Protein AF-A0AA42YYN4-F1 (afdb_monomer)

Sequence (94 aa):
MERSTLEAMLEAAAGIDRNGDDYTVSEGYRLSVYVGEPGQAMEVSEVLSLQLKEAFCEATSGEHNAVYFVEYRSLHGLSVRPPSGGGARRAGFS

Solvent-accessible surface area (backbo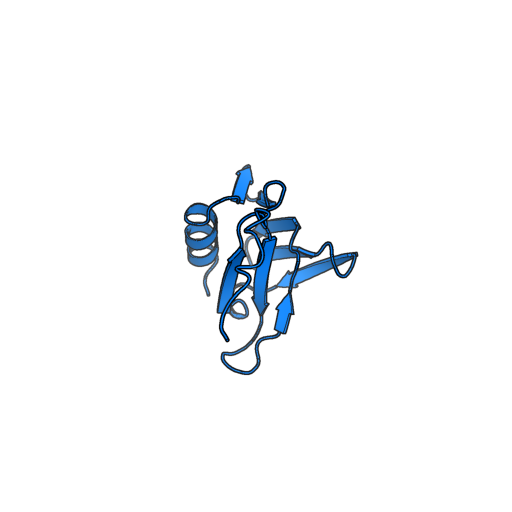ne atoms only — not comparable to full-atom values): 5365 Å² total; per-residue (Å²): 64,52,67,70,55,52,51,54,53,47,74,71,37,80,54,50,45,78,58,92,54,38,34,37,48,36,91,61,36,39,32,32,40,31,40,47,49,93,98,67,48,46,75,46,50,46,32,47,34,39,38,60,51,96,77,32,32,39,38,34,20,66,76,75,72,42,76,44,83,42,46,32,70,36,36,71,50,70,49,75,43,70,49,83,65,88,70,68,79,74,83,76,83,134

Foldseek 3Di:
DDLVVVVVQQVPDPQWDDDPQKIAGHPQKWKWWWFADVVPTDIQTQFGMWGDDPFWIWTQHPVVNDIDTGGPVRTDDMDMDGRPDPPDPPPDDD

Structure (mmCIF, N/CA/C/O backbone):
data_AF-A0AA42YYN4-F1
#
_entry.id   AF-A0AA42YYN4-F1
#
loop_
_atom_site.group_PDB
_atom_site.id
_atom_site.type_symbol
_atom_site.label_atom_id
_atom_site.label_alt_id
_atom_site.label_comp_id
_atom_site.label_asym_id
_atom_site.label_entity_id
_atom_site.label_seq_id
_atom_site.pdbx_PDB_ins_code
_atom_site.Cartn_x
_atom_site.Cartn_y
_atom_site.Cartn_z
_atom_site.occupancy
_atom_site.B_iso_or_equiv
_atom_site.auth_seq_id
_atom_site.auth_comp_id
_atom_site.auth_asym_id
_atom_site.auth_atom_id
_atom_site.pdbx_PDB_model_num
ATOM 1 N N . MET A 1 1 ? 3.869 -6.358 -9.811 1.00 92.94 1 MET A N 1
ATOM 2 C CA . MET A 1 1 ? 2.661 -7.144 -9.452 1.00 92.94 1 MET A CA 1
ATOM 3 C C . MET A 1 1 ? 1.461 -6.756 -10.325 1.00 92.94 1 MET A C 1
ATOM 5 O O . MET A 1 1 ? 1.604 -5.851 -11.134 1.00 92.94 1 MET A O 1
ATOM 9 N N . GLU A 1 2 ? 0.307 -7.415 -10.167 1.00 96.75 2 GLU A N 1
ATOM 10 C CA . GLU A 1 2 ? -0.974 -7.046 -10.808 1.00 96.75 2 GLU A CA 1
ATOM 11 C C . GLU A 1 2 ? -1.855 -6.194 -9.875 1.00 96.75 2 GLU A C 1
ATOM 13 O O . GLU A 1 2 ? -1.705 -6.269 -8.651 1.00 96.75 2 GLU A O 1
ATOM 18 N N . ARG A 1 3 ? -2.819 -5.433 -10.426 1.00 96.81 3 ARG A N 1
ATOM 19 C CA . ARG A 1 3 ? -3.764 -4.604 -9.640 1.00 96.81 3 ARG A CA 1
ATOM 20 C C . ARG A 1 3 ? -4.512 -5.414 -8.585 1.00 96.81 3 ARG A C 1
ATOM 22 O O . ARG A 1 3 ? -4.531 -5.030 -7.420 1.00 96.81 3 ARG A O 1
ATOM 29 N N . SER A 1 4 ? -5.097 -6.539 -8.992 1.00 97.06 4 SER A N 1
ATOM 30 C CA . SER A 1 4 ? -5.876 -7.411 -8.105 1.00 97.06 4 SER A CA 1
ATOM 31 C C . SER A 1 4 ? -5.029 -7.986 -6.969 1.00 97.06 4 SER A C 1
ATOM 33 O O . SER A 1 4 ? -5.531 -8.240 -5.878 1.00 97.06 4 SER A O 1
ATOM 35 N N . THR A 1 5 ? -3.730 -8.183 -7.206 1.00 97.56 5 THR A N 1
ATOM 36 C CA . THR A 1 5 ? -2.794 -8.618 -6.169 1.00 97.56 5 THR A CA 1
ATOM 37 C C . THR A 1 5 ? -2.561 -7.515 -5.144 1.00 97.56 5 THR A C 1
ATOM 39 O O . THR A 1 5 ? -2.595 -7.801 -3.952 1.00 97.56 5 THR A O 1
ATOM 42 N N . LEU A 1 6 ? -2.356 -6.268 -5.583 1.00 97.50 6 LEU A N 1
ATOM 43 C CA . LEU A 1 6 ? -2.207 -5.135 -4.666 1.00 97.50 6 LEU A CA 1
ATOM 44 C C . LEU A 1 6 ? -3.470 -4.936 -3.821 1.00 97.50 6 LEU A C 1
ATOM 46 O O . LEU A 1 6 ? -3.372 -4.784 -2.610 1.00 97.50 6 LEU A O 1
ATOM 50 N N . GLU A 1 7 ? -4.641 -4.978 -4.456 1.00 97.75 7 GLU A N 1
ATOM 51 C CA . GLU A 1 7 ? -5.944 -4.902 -3.787 1.00 97.75 7 GLU A CA 1
ATOM 52 C C . GLU A 1 7 ? -6.075 -5.972 -2.696 1.00 97.75 7 GLU A C 1
ATOM 54 O O . GLU A 1 7 ? -6.304 -5.633 -1.539 1.00 97.75 7 GLU A O 1
ATOM 59 N N . ALA A 1 8 ? -5.791 -7.239 -3.013 1.00 97.81 8 ALA A N 1
ATOM 60 C CA . ALA A 1 8 ? -5.819 -8.314 -2.023 1.00 97.81 8 ALA A CA 1
ATOM 61 C C . ALA A 1 8 ? -4.818 -8.104 -0.866 1.00 97.81 8 ALA A C 1
ATOM 63 O O . ALA A 1 8 ? -5.120 -8.437 0.280 1.00 97.81 8 ALA A O 1
ATOM 64 N N . MET A 1 9 ? -3.628 -7.549 -1.137 1.00 97.81 9 MET A N 1
ATOM 65 C CA . MET A 1 9 ? -2.654 -7.221 -0.087 1.00 97.81 9 MET A CA 1
ATOM 66 C C . MET A 1 9 ? -3.151 -6.094 0.828 1.00 97.81 9 MET A C 1
ATOM 68 O O . MET A 1 9 ? -2.942 -6.169 2.038 1.00 97.81 9 MET A O 1
ATOM 72 N N . LEU A 1 10 ? -3.796 -5.066 0.268 1.00 97.44 10 LEU A N 1
ATOM 73 C CA . LEU A 1 10 ? -4.345 -3.936 1.020 1.00 97.44 10 LEU A CA 1
ATOM 74 C C . LEU A 1 10 ? -5.542 -4.355 1.874 1.00 97.44 10 LEU A C 1
ATOM 76 O O . LEU A 1 10 ? -5.612 -3.972 3.036 1.00 97.44 10 LEU A O 1
ATOM 80 N N . GLU A 1 11 ? -6.437 -5.189 1.343 1.00 96.44 11 GLU A N 1
ATOM 81 C CA . GLU A 1 11 ? -7.576 -5.727 2.098 1.00 96.44 11 GLU A CA 1
ATOM 82 C C . GLU A 1 11 ? -7.154 -6.641 3.252 1.00 96.44 11 GLU A C 1
ATOM 84 O O . GLU A 1 11 ? -7.824 -6.702 4.282 1.00 96.44 11 GLU A O 1
ATOM 89 N N . ALA A 1 12 ? -6.038 -7.355 3.097 1.00 96.69 12 ALA A N 1
ATOM 90 C CA . ALA A 1 12 ? -5.482 -8.191 4.155 1.00 96.69 12 ALA A CA 1
ATOM 91 C C . ALA A 1 12 ? -4.730 -7.385 5.232 1.00 96.69 12 ALA A C 1
ATOM 93 O O . ALA A 1 12 ? -4.443 -7.919 6.308 1.00 96.69 12 ALA A O 1
ATOM 94 N N . ALA A 1 13 ? -4.367 -6.130 4.955 1.00 96.38 13 ALA A N 1
ATOM 95 C CA . ALA A 1 13 ? -3.558 -5.317 5.847 1.00 96.38 13 ALA A CA 1
ATOM 96 C C . ALA A 1 13 ? -4.411 -4.607 6.910 1.00 96.38 13 ALA A C 1
ATOM 98 O O . ALA A 1 13 ? -5.385 -3.921 6.616 1.00 96.38 13 ALA A O 1
ATOM 99 N N . ALA A 1 14 ? -4.011 -4.732 8.177 1.00 95.75 14 ALA A N 1
ATOM 100 C CA . ALA A 1 14 ? -4.647 -3.999 9.268 1.00 95.75 14 ALA A CA 1
ATOM 101 C C . ALA A 1 14 ? -4.360 -2.491 9.170 1.00 95.75 14 ALA A C 1
ATOM 103 O O . ALA A 1 14 ? -3.241 -2.103 8.847 1.00 95.75 14 ALA A O 1
ATOM 104 N N . GLY A 1 15 ? -5.339 -1.652 9.521 1.00 95.62 15 GLY A N 1
ATOM 105 C CA . GLY A 1 15 ? -5.183 -0.192 9.493 1.00 95.62 15 GLY A CA 1
ATOM 106 C C . GLY A 1 15 ? -5.206 0.410 8.088 1.00 95.62 15 GLY A C 1
ATOM 107 O O . GLY A 1 15 ? -4.677 1.502 7.887 1.00 95.62 15 GLY A O 1
ATOM 108 N N . ILE A 1 16 ? -5.780 -0.316 7.126 1.00 97.56 16 ILE A N 1
ATOM 109 C CA . ILE A 1 16 ? -6.105 0.176 5.791 1.00 97.56 16 ILE A CA 1
ATOM 110 C C . ILE A 1 16 ? -7.624 0.137 5.640 1.00 97.56 16 ILE A C 1
ATOM 112 O O . ILE A 1 16 ? -8.241 -0.920 5.766 1.00 97.56 16 ILE A O 1
ATOM 116 N N . ASP A 1 17 ? -8.216 1.288 5.348 1.00 97.19 17 ASP A N 1
ATOM 117 C CA . ASP A 1 17 ? -9.644 1.430 5.083 1.00 97.19 17 ASP A CA 1
ATOM 118 C C . ASP A 1 17 ? -9.880 1.567 3.576 1.00 97.19 17 ASP A C 1
ATOM 120 O O . ASP A 1 17 ? -9.145 2.282 2.892 1.00 97.19 17 ASP A O 1
ATOM 124 N N . ARG A 1 18 ? -10.914 0.896 3.054 1.00 97.25 18 ARG A N 1
ATOM 125 C CA . ARG A 1 18 ? -11.277 0.906 1.628 1.00 97.25 18 ARG A CA 1
ATOM 126 C C . ARG A 1 18 ? -12.566 1.692 1.383 1.00 97.25 18 ARG A C 1
ATOM 128 O O . ARG A 1 18 ? -13.588 1.432 2.015 1.00 97.25 18 ARG A O 1
ATOM 135 N N . ASN A 1 19 ? -12.545 2.566 0.381 1.00 96.88 19 ASN A N 1
ATOM 136 C CA . ASN A 1 19 ? -13.713 3.221 -0.203 1.00 96.88 19 ASN A CA 1
ATOM 137 C C . ASN A 1 19 ? -13.649 3.132 -1.738 1.00 96.88 19 ASN A C 1
ATOM 139 O O . ASN A 1 19 ? -13.052 3.973 -2.404 1.00 96.88 19 ASN A O 1
ATOM 143 N N . GLY A 1 20 ? -14.243 2.082 -2.311 1.00 96.06 20 GLY A N 1
ATOM 144 C CA . GLY A 1 20 ? -14.157 1.826 -3.750 1.00 96.06 20 GLY A CA 1
ATOM 145 C C . GLY A 1 20 ? -12.724 1.505 -4.180 1.00 96.06 20 GLY A C 1
ATOM 146 O O . GLY A 1 20 ? -12.188 0.467 -3.791 1.00 96.06 20 GLY A O 1
ATOM 147 N N . ASP A 1 21 ? -12.123 2.387 -4.976 1.00 97.12 21 ASP A N 1
ATOM 148 C CA . ASP A 1 21 ? -10.730 2.280 -5.434 1.00 97.12 21 ASP A CA 1
ATOM 149 C C . ASP A 1 21 ? -9.756 3.143 -4.615 1.00 97.12 21 ASP A C 1
ATOM 151 O O . ASP A 1 21 ? -8.554 3.160 -4.895 1.00 97.12 21 ASP A O 1
ATOM 155 N N . ASP A 1 22 ? -10.265 3.837 -3.597 1.00 97.50 22 ASP A N 1
ATOM 156 C CA . ASP A 1 22 ? -9.485 4.653 -2.678 1.00 97.50 22 ASP A CA 1
ATOM 157 C C . ASP A 1 22 ? -9.199 3.870 -1.392 1.00 97.50 22 ASP A C 1
ATOM 159 O O . ASP A 1 22 ? -10.100 3.305 -0.767 1.00 97.50 22 ASP A O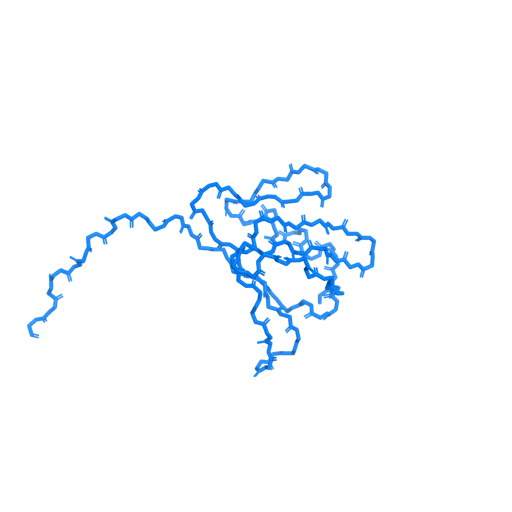 1
ATOM 163 N N . TYR A 1 23 ? -7.935 3.855 -0.987 1.00 98.25 23 TYR A N 1
ATOM 164 C CA . TYR A 1 23 ? -7.448 3.224 0.232 1.00 98.25 23 TYR A CA 1
ATOM 165 C C . TYR A 1 23 ? -6.779 4.280 1.093 1.00 98.25 23 TYR A C 1
ATOM 167 O O . TYR A 1 23 ? -5.915 5.022 0.622 1.00 98.25 23 TYR A O 1
ATOM 175 N N . THR A 1 24 ? -7.156 4.344 2.360 1.00 97.88 24 THR A N 1
ATOM 176 C CA . THR A 1 24 ? -6.607 5.303 3.321 1.00 97.88 24 THR A CA 1
ATOM 177 C C . THR A 1 24 ? -5.968 4.576 4.483 1.00 97.88 24 THR A C 1
ATOM 179 O O . THR A 1 24 ? -6.497 3.573 4.959 1.00 97.88 24 THR A O 1
ATOM 182 N N . VAL A 1 25 ? -4.838 5.091 4.953 1.00 97.25 25 VAL A N 1
ATOM 183 C CA . VAL A 1 25 ? -4.166 4.549 6.132 1.00 97.25 25 VAL A CA 1
ATOM 184 C C . VAL A 1 25 ? -4.812 5.135 7.378 1.00 97.25 25 VAL A C 1
ATOM 186 O O . VAL A 1 25 ? -4.871 6.355 7.541 1.00 97.25 25 VAL A O 1
ATOM 189 N N . SER A 1 26 ? -5.317 4.264 8.247 1.00 96.56 26 SER A N 1
ATOM 190 C CA . SER A 1 26 ? -5.943 4.665 9.501 1.00 96.56 26 SER A CA 1
ATOM 191 C C . SER A 1 26 ? -4.925 5.348 10.422 1.00 96.56 26 SER A C 1
ATOM 193 O O . SER A 1 26 ? -3.719 5.100 10.360 1.00 96.56 26 SER A O 1
ATOM 195 N N . GLU A 1 27 ? -5.412 6.196 11.326 1.00 92.62 27 GLU A N 1
ATOM 196 C CA . GLU A 1 27 ? -4.550 6.987 12.204 1.00 92.62 27 GLU A CA 1
ATOM 197 C C . GLU A 1 27 ? -3.552 6.125 13.002 1.00 92.62 27 GLU A C 1
ATOM 199 O O . GLU A 1 27 ? -3.881 5.076 13.563 1.00 92.62 27 GLU A O 1
ATOM 204 N N . GLY A 1 28 ? -2.299 6.584 13.045 1.00 91.88 28 GLY A N 1
ATOM 205 C CA . GLY A 1 28 ? -1.198 5.930 13.744 1.00 91.88 28 GLY A CA 1
ATOM 206 C C . GLY A 1 28 ? -0.556 4.775 12.974 1.00 91.88 28 GLY A C 1
ATOM 207 O O . GLY A 1 28 ? 0.619 4.495 13.211 1.00 91.88 28 GLY A O 1
ATOM 208 N N . TYR A 1 29 ? -1.260 4.135 12.038 1.00 95.94 29 TYR A N 1
ATOM 209 C CA . TYR A 1 29 ? -0.644 3.164 11.138 1.00 95.94 29 TYR A CA 1
ATOM 210 C C . TYR A 1 29 ? 0.278 3.864 10.142 1.00 95.94 29 TYR A C 1
ATOM 212 O O . TYR A 1 29 ? 0.124 5.045 9.834 1.00 95.94 29 TYR A O 1
ATOM 220 N N . ARG A 1 30 ? 1.267 3.122 9.643 1.00 95.69 30 ARG A N 1
ATOM 221 C CA . ARG A 1 30 ? 2.198 3.610 8.625 1.00 95.69 30 ARG A CA 1
ATOM 222 C C . ARG A 1 30 ? 2.325 2.592 7.516 1.00 95.69 30 ARG A C 1
ATOM 224 O O . ARG A 1 30 ? 2.721 1.454 7.777 1.00 95.69 30 ARG A O 1
ATOM 231 N N . LEU A 1 31 ? 2.037 3.023 6.297 1.00 97.25 31 LEU A N 1
ATOM 232 C CA . LEU A 1 31 ? 2.208 2.241 5.083 1.00 97.25 31 LEU A CA 1
ATOM 233 C C . LEU A 1 31 ? 3.466 2.707 4.348 1.00 97.25 31 LEU A C 1
ATOM 235 O O . LEU A 1 31 ? 3.672 3.906 4.152 1.00 97.25 31 LEU A O 1
ATOM 239 N N . SER A 1 32 ? 4.267 1.746 3.903 1.00 97.19 32 SER A N 1
ATOM 240 C CA . SER A 1 32 ? 5.305 1.959 2.896 1.00 97.19 32 SER A CA 1
ATOM 241 C C . SER A 1 32 ? 5.053 1.036 1.706 1.00 97.19 32 SER A C 1
ATOM 243 O O . SER A 1 32 ? 4.657 -0.119 1.887 1.00 97.19 32 SER A O 1
ATOM 245 N N . VAL A 1 33 ? 5.324 1.512 0.492 1.00 96.62 33 VAL A N 1
ATOM 246 C CA . VAL A 1 33 ? 5.319 0.685 -0.727 1.00 96.62 33 VAL A CA 1
ATOM 247 C C . VAL A 1 33 ? 6.712 0.636 -1.345 1.00 96.62 33 VAL A 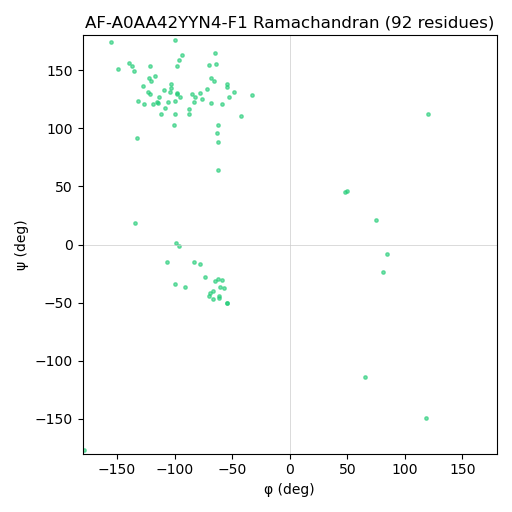C 1
ATOM 249 O O . VAL A 1 33 ? 7.457 1.613 -1.302 1.00 96.62 33 VAL A O 1
ATOM 252 N N . TYR A 1 34 ? 7.070 -0.509 -1.923 1.00 95.69 34 TYR A N 1
ATOM 253 C CA . TYR A 1 34 ? 8.388 -0.734 -2.517 1.00 95.69 34 TYR A CA 1
ATOM 254 C C . TYR A 1 34 ? 8.278 -0.784 -4.040 1.00 95.69 34 TYR A C 1
ATOM 256 O O . TYR A 1 34 ? 7.601 -1.657 -4.594 1.00 95.69 34 TYR A O 1
ATOM 264 N N . VAL A 1 35 ? 8.946 0.161 -4.703 1.00 94.62 35 VAL A N 1
ATOM 265 C CA . VAL A 1 35 ? 8.864 0.404 -6.146 1.00 94.62 35 VAL A CA 1
ATOM 266 C C . VAL A 1 35 ? 10.199 0.088 -6.816 1.00 94.62 35 VAL A C 1
ATOM 268 O O . VAL A 1 35 ? 11.229 0.636 -6.438 1.00 94.62 35 VAL A O 1
ATOM 271 N N . GLY A 1 36 ? 10.183 -0.753 -7.843 1.00 91.81 36 GLY A N 1
ATOM 272 C CA . GLY A 1 36 ? 11.348 -1.169 -8.615 1.00 91.81 36 GLY A CA 1
ATOM 273 C C . GLY A 1 36 ? 11.590 -2.672 -8.518 1.00 91.81 36 GLY A C 1
ATOM 274 O O . GLY A 1 36 ? 10.658 -3.465 -8.386 1.00 91.81 36 GLY 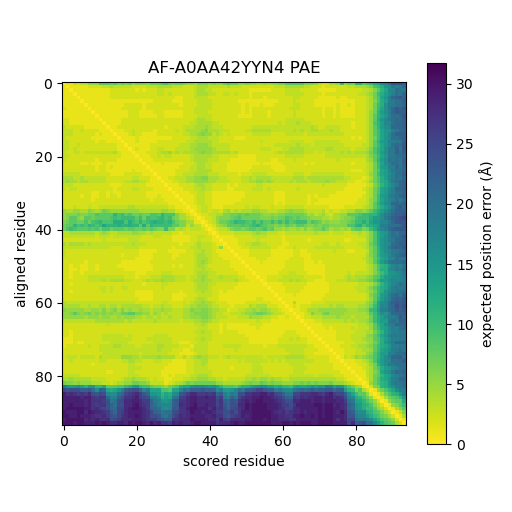A O 1
ATOM 275 N N . GLU A 1 37 ? 12.859 -3.061 -8.600 1.00 84.31 37 GLU A N 1
ATOM 276 C CA . GLU A 1 37 ? 13.270 -4.464 -8.598 1.00 84.31 37 GLU A CA 1
ATOM 277 C C . GLU A 1 37 ? 13.724 -4.939 -7.208 1.00 84.31 37 GLU A C 1
ATOM 279 O O . GLU A 1 37 ? 14.223 -4.143 -6.403 1.00 84.31 37 GLU A O 1
ATOM 284 N N . PRO A 1 38 ? 13.608 -6.246 -6.904 1.00 78.62 38 PRO A N 1
ATOM 285 C CA . PRO A 1 38 ? 14.164 -6.816 -5.681 1.00 78.62 3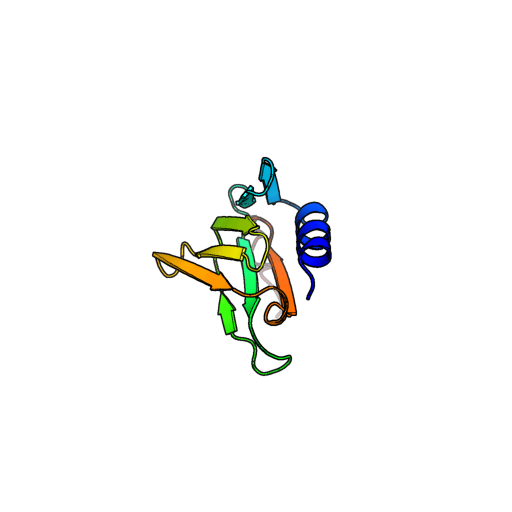8 PRO A CA 1
ATOM 286 C C . P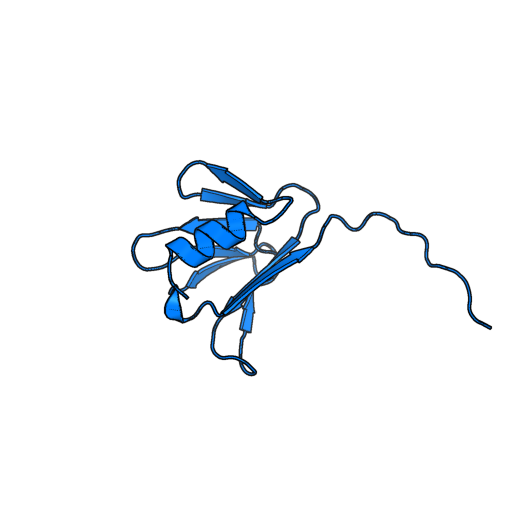RO A 1 38 ? 15.652 -6.464 -5.524 1.00 78.62 38 PRO A C 1
ATOM 288 O O . PRO A 1 38 ? 16.456 -6.707 -6.418 1.00 78.62 38 PRO A O 1
ATOM 291 N N . GLY A 1 39 ? 16.029 -5.894 -4.377 1.00 78.44 39 GLY A N 1
ATOM 292 C CA . GLY A 1 39 ? 17.408 -5.466 -4.099 1.00 78.44 39 GLY A CA 1
ATOM 293 C C . GLY A 1 39 ? 17.783 -4.073 -4.623 1.00 78.44 39 GLY A C 1
ATOM 294 O O . GLY A 1 39 ? 18.842 -3.570 -4.256 1.00 78.44 39 GLY A O 1
ATOM 295 N N . GLN A 1 40 ? 16.922 -3.429 -5.419 1.00 84.94 40 GLN A N 1
ATOM 296 C CA . GLN A 1 40 ? 17.082 -2.044 -5.893 1.00 84.94 40 GLN A CA 1
ATOM 297 C C . GLN A 1 40 ? 15.790 -1.219 -5.761 1.00 84.94 40 GLN A C 1
ATOM 299 O O . GLN A 1 40 ? 15.634 -0.185 -6.409 1.00 84.94 40 GLN A O 1
ATOM 304 N N . ALA A 1 41 ? 14.844 -1.675 -4.938 1.00 88.06 41 ALA A N 1
ATOM 305 C CA . ALA A 1 41 ? 13.566 -1.005 -4.776 1.00 88.06 41 ALA A CA 1
ATOM 306 C C . ALA A 1 41 ? 13.720 0.306 -3.992 1.00 88.06 41 ALA A C 1
ATOM 308 O O . ALA A 1 41 ? 14.346 0.350 -2.932 1.00 88.06 41 ALA A O 1
ATOM 309 N N . MET A 1 42 ? 13.091 1.360 -4.500 1.00 93.50 42 MET A N 1
ATOM 310 C CA . MET A 1 42 ? 12.853 2.602 -3.782 1.00 93.50 42 MET A CA 1
ATOM 311 C C . MET A 1 42 ? 11.677 2.410 -2.823 1.00 93.50 42 MET A C 1
ATOM 313 O O . MET A 1 42 ? 10.609 1.946 -3.226 1.00 93.50 42 MET A O 1
ATOM 317 N N . GLU A 1 43 ? 11.857 2.790 -1.562 1.00 95.00 43 GLU A N 1
ATOM 318 C CA . GLU A 1 43 ? 10.757 2.875 -0.604 1.00 95.00 43 GLU A CA 1
ATOM 319 C C . GLU A 1 4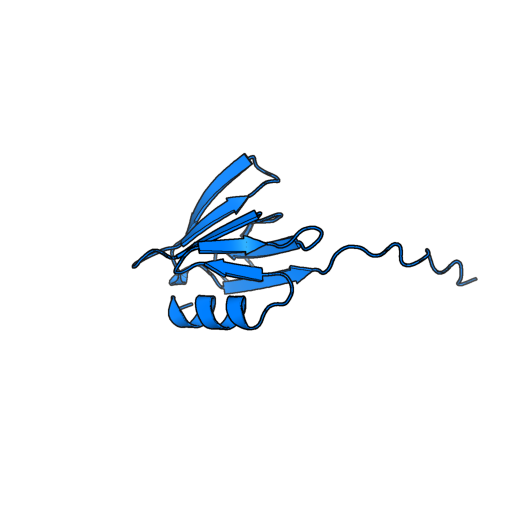3 ? 10.028 4.212 -0.778 1.00 95.00 43 GLU A C 1
ATOM 321 O O . GLU A 1 43 ? 10.646 5.276 -0.749 1.00 95.00 43 GLU A O 1
ATOM 326 N N . VAL A 1 44 ? 8.709 4.152 -0.950 1.00 95.31 44 VAL A N 1
ATOM 327 C CA . VAL A 1 44 ? 7.819 5.295 -0.742 1.00 95.31 44 VAL A CA 1
ATOM 328 C C . VAL A 1 44 ? 7.189 5.108 0.630 1.00 95.31 44 VAL A C 1
ATOM 330 O O . VAL A 1 44 ? 6.305 4.268 0.806 1.00 95.31 44 VAL A O 1
ATOM 333 N N . SER A 1 45 ? 7.696 5.852 1.603 1.00 94.94 45 SER A N 1
ATOM 334 C CA . SER A 1 45 ? 7.312 5.799 3.011 1.00 94.94 45 SER A CA 1
ATOM 335 C C . SER A 1 45 ? 6.224 6.813 3.364 1.00 94.94 45 SER A C 1
ATOM 337 O O . SER A 1 45 ? 5.937 7.748 2.609 1.00 94.94 45 SER A O 1
ATOM 339 N N . GLU A 1 46 ? 5.593 6.585 4.522 1.00 94.44 46 GLU A N 1
ATOM 340 C CA . GLU A 1 46 ? 4.511 7.412 5.079 1.00 94.44 46 GLU A CA 1
ATOM 341 C C . GLU A 1 46 ? 3.411 7.688 4.037 1.00 94.44 46 GLU A C 1
ATOM 343 O O . GLU A 1 46 ? 2.964 8.822 3.839 1.00 94.44 46 GLU A O 1
ATOM 348 N N . VAL A 1 47 ? 3.002 6.634 3.322 1.00 96.81 47 VAL A N 1
ATOM 349 C CA . VAL A 1 47 ? 1.882 6.693 2.382 1.00 96.81 47 VAL A CA 1
ATOM 350 C C . VAL A 1 47 ? 0.606 6.894 3.188 1.00 96.81 47 VAL A C 1
ATOM 352 O O . VAL A 1 47 ? 0.286 6.088 4.053 1.00 96.81 47 VAL A O 1
ATOM 355 N N . LEU A 1 48 ? -0.112 7.977 2.910 1.00 97.25 48 LEU A N 1
ATOM 356 C CA . LEU A 1 48 ? -1.360 8.344 3.580 1.00 97.25 48 LEU A CA 1
ATOM 357 C C . LEU A 1 48 ? -2.574 7.759 2.857 1.00 97.25 48 LEU A C 1
ATOM 359 O O . LEU A 1 48 ? -3.553 7.355 3.486 1.00 97.25 48 LEU A O 1
ATOM 363 N N . SER A 1 49 ? -2.505 7.714 1.527 1.00 97.31 49 SER A N 1
ATOM 364 C CA . SER A 1 49 ? -3.551 7.145 0.687 1.00 97.31 49 SER A CA 1
ATOM 365 C C . SER A 1 49 ? -2.994 6.528 -0.591 1.00 97.31 49 SER A C 1
ATOM 367 O O . SER A 1 49 ? -1.964 6.958 -1.122 1.00 97.31 49 SER A O 1
ATOM 369 N N . LEU A 1 50 ? -3.708 5.517 -1.081 1.00 97.88 50 LEU A N 1
ATOM 370 C CA . LEU A 1 50 ? -3.516 4.894 -2.382 1.00 97.88 50 LEU A CA 1
ATOM 371 C C . LEU A 1 50 ? -4.814 4.976 -3.178 1.00 97.88 50 LEU A C 1
ATOM 373 O O . LEU A 1 50 ? -5.862 4.579 -2.681 1.00 97.88 50 LEU A O 1
ATOM 377 N N . GLN A 1 51 ? -4.736 5.420 -4.426 1.00 98.25 51 GLN A N 1
ATOM 378 C CA . GLN A 1 51 ? -5.855 5.352 -5.360 1.00 98.25 51 GLN A CA 1
ATOM 379 C C . GLN A 1 51 ? -5.514 4.410 -6.510 1.00 98.25 51 GLN A C 1
ATOM 381 O O . GLN A 1 51 ? -4.532 4.612 -7.228 1.00 98.25 51 GLN A O 1
ATOM 386 N N . LEU A 1 52 ? -6.320 3.368 -6.697 1.00 98.06 52 LEU A N 1
ATOM 387 C CA . LEU A 1 52 ? -6.102 2.359 -7.730 1.00 98.06 52 LEU A CA 1
ATOM 388 C C . LEU A 1 52 ? -6.758 2.817 -9.038 1.00 98.06 52 LEU A C 1
ATOM 390 O O . LEU A 1 52 ? -7.974 2.966 -9.127 1.00 98.06 52 LEU A O 1
ATOM 394 N N . LYS A 1 53 ? -5.953 3.032 -10.079 1.00 97.88 53 LYS A N 1
ATOM 395 C CA . LYS A 1 53 ? -6.425 3.292 -11.446 1.00 97.88 53 LYS A CA 1
ATOM 396 C C . LYS A 1 53 ? -6.344 2.010 -12.264 1.00 97.88 53 LYS A C 1
ATOM 398 O O . LYS A 1 53 ? -5.918 0.963 -11.792 1.00 97.88 53 LYS A O 1
ATOM 403 N N . GLU A 1 54 ? -6.814 2.042 -13.503 1.00 96.38 54 GLU A N 1
ATOM 404 C CA . GLU A 1 54 ? -6.822 0.842 -14.348 1.00 96.38 54 GLU A CA 1
ATOM 405 C C . GLU A 1 54 ? -5.404 0.302 -14.611 1.00 96.38 54 GLU A C 1
ATOM 407 O O . GLU A 1 54 ? -5.164 -0.891 -14.459 1.00 96.38 54 GLU A O 1
ATOM 412 N N . ALA A 1 55 ? -4.448 1.185 -14.923 1.00 95.38 55 ALA A N 1
ATOM 413 C CA . ALA A 1 55 ? -3.090 0.801 -15.328 1.00 95.38 55 ALA A CA 1
ATOM 414 C C . ALA A 1 55 ? -1.996 1.053 -14.267 1.00 95.38 55 ALA A C 1
ATOM 416 O O . ALA A 1 55 ? -0.882 0.541 -14.386 1.00 95.38 55 ALA A O 1
ATOM 417 N N . PHE A 1 56 ? -2.283 1.854 -13.242 1.00 97.38 56 PHE A N 1
ATOM 418 C CA . PHE A 1 56 ? -1.319 2.283 -12.224 1.00 97.38 56 PHE A CA 1
ATOM 419 C C . PHE A 1 56 ? -2.039 2.642 -10.921 1.00 97.38 56 PHE A C 1
ATOM 421 O O . PHE A 1 56 ? -3.266 2.692 -10.883 1.00 97.38 56 PHE A O 1
ATOM 428 N N . CYS A 1 57 ? -1.299 2.942 -9.858 1.00 97.69 57 CYS A N 1
ATOM 429 C CA . CYS A 1 57 ? -1.852 3.558 -8.656 1.00 97.69 57 CYS A CA 1
ATOM 430 C C . CYS A 1 57 ? -1.179 4.892 -8.336 1.00 97.69 57 CYS A C 1
ATOM 432 O O . CYS A 1 57 ? -0.015 5.122 -8.673 1.00 97.69 57 CYS A O 1
ATOM 434 N N . GLU A 1 58 ? -1.915 5.753 -7.648 1.00 98.19 58 GLU A N 1
ATOM 435 C CA . GLU A 1 58 ? -1.411 6.999 -7.081 1.00 98.19 58 GLU A CA 1
ATOM 436 C C . GLU A 1 58 ? -1.137 6.776 -5.596 1.00 98.19 58 GLU A C 1
ATOM 438 O O . GLU A 1 58 ? -2.040 6.363 -4.874 1.00 98.19 58 GLU A O 1
ATOM 443 N N . ALA A 1 59 ? 0.089 7.024 -5.138 1.00 97.75 59 ALA A N 1
ATOM 444 C CA . ALA A 1 59 ? 0.477 6.932 -3.734 1.00 97.75 59 ALA A CA 1
ATOM 445 C C . ALA A 1 59 ? 0.791 8.326 -3.196 1.00 97.75 59 ALA A C 1
ATOM 447 O O . ALA A 1 59 ? 1.778 8.946 -3.596 1.00 97.75 59 ALA A O 1
ATOM 448 N N . THR A 1 60 ? -0.037 8.820 -2.282 1.00 97.94 60 THR A N 1
ATOM 449 C CA . THR A 1 60 ? 0.194 10.112 -1.630 1.00 97.94 60 THR A CA 1
ATOM 450 C C . THR A 1 60 ? 1.076 9.897 -0.410 1.00 97.94 60 THR A C 1
ATOM 452 O O . THR A 1 60 ? 0.639 9.277 0.557 1.00 97.94 60 THR A O 1
ATOM 455 N N . SER A 1 61 ? 2.310 10.401 -0.440 1.00 96.19 61 SER A N 1
ATOM 456 C CA . SER A 1 61 ? 3.237 10.346 0.695 1.00 96.19 61 SER A CA 1
ATOM 457 C C . SER A 1 61 ? 3.175 11.639 1.503 1.00 96.19 61 SER A C 1
ATOM 459 O O . SER A 1 61 ? 3.356 12.735 0.963 1.00 96.19 61 SER A O 1
ATOM 461 N N . GLY A 1 62 ? 2.961 11.500 2.810 1.00 92.44 62 GLY A N 1
ATOM 462 C CA . GLY A 1 62 ? 3.031 12.607 3.760 1.00 92.44 62 GLY A CA 1
ATOM 463 C C . GLY A 1 62 ? 4.462 13.069 4.038 1.00 92.44 62 GLY A C 1
ATOM 464 O O . GLY A 1 62 ? 4.677 14.245 4.313 1.00 92.44 62 GLY A O 1
ATOM 465 N N . GLU A 1 63 ? 5.452 12.178 3.921 1.00 91.19 63 GLU A N 1
ATOM 466 C CA . GLU A 1 63 ? 6.862 12.502 4.183 1.00 91.19 63 GLU A CA 1
ATOM 467 C C . GLU A 1 63 ? 7.417 13.488 3.154 1.00 91.19 63 GLU A C 1
ATOM 469 O O . GLU A 1 63 ? 8.033 14.493 3.508 1.00 91.19 63 GLU A O 1
ATOM 474 N N . HIS A 1 64 ? 7.155 13.231 1.873 1.00 89.88 64 HIS A N 1
ATOM 475 C CA . HIS A 1 64 ? 7.658 14.065 0.781 1.00 89.88 64 HIS A CA 1
ATOM 476 C C . HIS A 1 64 ? 6.653 15.116 0.298 1.00 89.88 64 HIS A C 1
ATOM 478 O O . HIS A 1 64 ? 6.987 15.899 -0.590 1.00 89.88 64 HIS A O 1
ATOM 484 N N . ASN A 1 65 ? 5.441 15.155 0.869 1.00 92.56 65 ASN A N 1
ATOM 485 C CA . ASN A 1 65 ? 4.327 15.987 0.398 1.00 92.56 65 ASN A CA 1
ATOM 486 C C . ASN A 1 65 ? 4.114 15.856 -1.122 1.00 92.56 65 ASN A C 1
ATOM 488 O O . ASN A 1 65 ? 3.978 16.849 -1.839 1.00 92.56 65 ASN A O 1
ATOM 492 N N . ALA A 1 66 ? 4.139 14.618 -1.618 1.00 94.50 66 ALA A N 1
ATOM 493 C CA . ALA A 1 66 ? 4.138 14.310 -3.043 1.00 94.50 66 ALA A CA 1
ATOM 494 C C . ALA A 1 66 ? 3.186 13.156 -3.372 1.00 94.50 66 ALA A C 1
ATOM 496 O O . ALA A 1 66 ? 2.934 12.279 -2.543 1.00 94.50 66 ALA A O 1
ATOM 497 N N . VAL A 1 67 ? 2.699 13.145 -4.615 1.00 97.75 67 VAL A N 1
ATOM 498 C CA . VAL A 1 67 ? 1.932 12.036 -5.191 1.00 97.75 67 VAL A CA 1
ATOM 499 C C . VAL A 1 67 ? 2.826 11.284 -6.169 1.00 97.75 67 VAL A C 1
ATOM 501 O O . VAL A 1 67 ? 3.354 11.865 -7.119 1.00 97.75 67 VAL A O 1
ATOM 504 N N . TYR A 1 68 ? 2.993 9.988 -5.935 1.00 97.12 68 TYR A N 1
ATOM 505 C CA . TYR A 1 68 ? 3.741 9.082 -6.796 1.00 97.12 68 TYR A CA 1
ATOM 506 C C . TYR A 1 68 ? 2.782 8.330 -7.711 1.00 97.12 68 TYR A C 1
ATOM 508 O O . TYR A 1 68 ? 1.835 7.712 -7.237 1.00 97.12 68 TYR A O 1
ATOM 516 N N . PHE A 1 69 ? 3.056 8.331 -9.012 1.00 97.38 69 PHE A N 1
ATOM 517 C CA . PHE A 1 69 ? 2.313 7.552 -10.002 1.00 97.38 69 PHE A CA 1
ATOM 518 C C . PHE A 1 69 ? 3.111 6.290 -10.316 1.00 97.38 69 PHE A C 1
ATOM 520 O O . PHE A 1 69 ? 4.212 6.374 -10.862 1.00 97.38 69 PHE A O 1
ATOM 527 N N . VAL A 1 70 ? 2.590 5.127 -9.926 1.00 96.62 70 VAL A N 1
ATOM 528 C CA . VAL A 1 70 ? 3.350 3.873 -9.940 1.00 96.62 70 VAL A CA 1
ATOM 529 C C . VAL A 1 70 ? 2.601 2.797 -10.711 1.00 96.62 70 VAL A C 1
ATOM 531 O O . VAL A 1 70 ? 1.488 2.414 -10.357 1.00 96.62 70 VAL A O 1
ATOM 534 N N . GLU A 1 71 ? 3.228 2.273 -11.761 1.00 96.69 71 GLU A N 1
ATOM 535 C CA . GLU A 1 71 ? 2.711 1.110 -12.481 1.00 96.69 71 GLU A CA 1
ATOM 536 C C . GLU A 1 71 ? 2.726 -0.134 -11.587 1.00 96.69 71 GLU A C 1
ATOM 538 O O . GLU A 1 71 ? 3.706 -0.403 -10.887 1.00 96.69 71 GLU A O 1
ATOM 543 N N . TYR A 1 72 ? 1.684 -0.961 -11.681 1.00 96.50 72 TYR A N 1
ATOM 544 C CA . TYR A 1 72 ? 1.578 -2.168 -10.858 1.00 96.50 72 TYR A CA 1
ATOM 545 C C . TYR A 1 72 ? 2.765 -3.111 -11.034 1.00 96.50 72 TYR A C 1
ATOM 547 O O . TYR A 1 72 ? 3.256 -3.672 -10.053 1.00 96.50 72 TYR A O 1
ATOM 555 N N . ARG A 1 73 ? 3.292 -3.248 -12.258 1.00 94.88 73 ARG A N 1
ATOM 556 C CA . ARG A 1 73 ? 4.458 -4.102 -12.531 1.00 94.88 73 ARG A CA 1
ATOM 557 C C . ARG A 1 73 ? 5.697 -3.696 -11.730 1.00 94.88 73 ARG A C 1
ATOM 559 O O . ARG A 1 73 ? 6.459 -4.577 -11.352 1.00 94.88 73 ARG A O 1
ATOM 566 N N . SER A 1 74 ? 5.837 -2.407 -11.426 1.00 94.75 74 SER A N 1
ATOM 567 C CA . SER A 1 74 ? 6.953 -1.848 -10.664 1.00 94.75 74 SER A CA 1
ATOM 568 C C . SER A 1 74 ? 6.751 -1.972 -9.158 1.00 94.75 74 SER A C 1
ATOM 570 O O . SER A 1 74 ? 7.706 -1.824 -8.409 1.00 94.75 74 SER A O 1
ATOM 572 N N . LEU A 1 75 ? 5.537 -2.252 -8.681 1.00 94.94 75 LEU A N 1
ATOM 573 C CA . LEU A 1 75 ? 5.319 -2.555 -7.272 1.00 94.94 75 LEU A CA 1
ATOM 574 C C . LEU A 1 75 ? 5.794 -3.973 -6.958 1.00 94.94 75 LEU A C 1
ATOM 576 O O . LEU A 1 75 ? 5.342 -4.959 -7.560 1.00 94.94 75 LEU A O 1
ATOM 580 N N . HIS A 1 76 ? 6.679 -4.061 -5.969 1.00 92.12 76 HIS A N 1
ATOM 581 C CA . HIS A 1 76 ? 7.214 -5.324 -5.479 1.00 92.12 76 HIS A CA 1
ATOM 582 C C . HIS A 1 76 ? 6.520 -5.802 -4.199 1.00 92.12 76 HIS A C 1
ATOM 584 O O . HIS A 1 76 ? 6.306 -6.999 -4.023 1.00 92.12 76 HIS A O 1
ATOM 590 N N . GLY A 1 77 ? 6.115 -4.876 -3.331 1.00 94.38 77 GLY A N 1
ATOM 591 C CA . GLY A 1 77 ? 5.436 -5.202 -2.083 1.00 94.38 77 GLY A CA 1
ATOM 592 C C . GLY A 1 77 ? 5.043 -3.965 -1.289 1.00 94.38 77 GLY A C 1
ATOM 593 O O . GLY A 1 77 ? 5.280 -2.832 -1.714 1.00 94.38 77 GLY A O 1
ATOM 594 N N . LEU A 1 78 ? 4.472 -4.207 -0.113 1.00 96.06 78 LEU A N 1
ATOM 595 C CA . LEU A 1 78 ? 4.109 -3.181 0.856 1.00 96.06 78 LEU A CA 1
ATOM 596 C C . LEU A 1 78 ? 4.427 -3.648 2.276 1.00 96.06 78 LEU A C 1
ATOM 598 O O . LEU A 1 78 ? 4.494 -4.849 2.543 1.00 96.06 78 LEU A O 1
ATOM 602 N N . SER A 1 79 ? 4.618 -2.701 3.187 1.00 96.25 79 SER A N 1
ATOM 603 C CA . SER A 1 79 ? 4.692 -2.965 4.620 1.00 96.25 79 SER A CA 1
ATOM 604 C C . SER A 1 79 ? 3.722 -2.058 5.364 1.00 96.25 79 SER A C 1
ATOM 606 O O . SER A 1 79 ? 3.618 -0.869 5.069 1.00 96.25 79 SER A O 1
ATOM 608 N N . VAL A 1 80 ? 3.005 -2.627 6.334 1.00 96.38 80 VAL A N 1
ATOM 609 C CA . VAL A 1 80 ? 2.132 -1.868 7.232 1.00 96.38 80 VAL A CA 1
ATOM 610 C C . VAL A 1 80 ? 2.621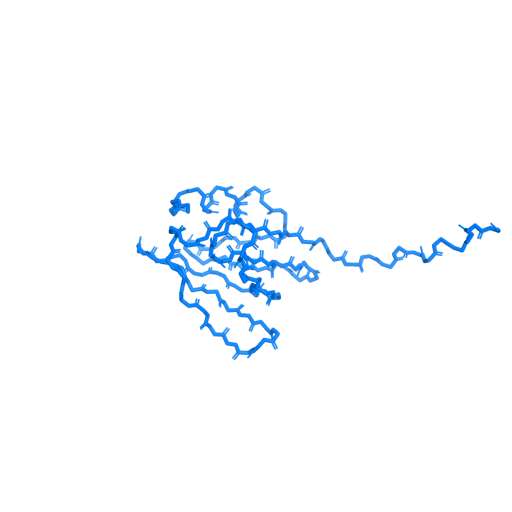 -2.046 8.654 1.00 96.38 80 VAL A C 1
ATOM 612 O O . VAL A 1 80 ? 2.728 -3.164 9.160 1.00 96.38 80 VAL A O 1
ATOM 615 N N . ARG A 1 81 ? 2.957 -0.930 9.295 1.00 95.44 81 ARG A N 1
ATOM 616 C CA . ARG A 1 81 ? 3.385 -0.886 10.690 1.00 95.44 81 ARG A CA 1
ATOM 617 C C . ARG A 1 81 ? 2.228 -0.362 11.541 1.00 95.44 81 ARG A C 1
ATOM 619 O O . ARG A 1 81 ? 1.656 0.668 11.182 1.00 95.44 81 ARG A O 1
ATOM 626 N N . PRO A 1 82 ? 1.884 -1.039 12.651 1.00 93.38 82 PRO A N 1
ATOM 627 C CA . PRO A 1 82 ? 0.866 -0.543 13.563 1.00 93.38 82 PRO A CA 1
ATOM 628 C C . PRO A 1 82 ? 1.321 0.765 14.220 1.00 93.38 82 PRO A C 1
ATOM 630 O O . PRO A 1 82 ? 2.524 1.064 14.218 1.00 93.38 82 PRO A O 1
ATOM 633 N N . PRO A 1 83 ? 0.392 1.510 14.846 1.00 90.44 83 PRO A N 1
ATOM 634 C CA . PRO A 1 83 ? 0.743 2.622 15.704 1.00 90.44 83 PRO A CA 1
ATOM 635 C C . PRO A 1 83 ? 1.818 2.179 16.672 1.00 90.44 83 PRO A C 1
ATOM 637 O O . PRO A 1 83 ? 1.711 1.125 17.307 1.00 90.44 83 PRO A O 1
ATOM 640 N N . SER A 1 84 ? 2.871 2.985 16.776 1.00 81.44 84 SER A N 1
ATOM 641 C CA . SER A 1 84 ? 3.846 2.835 17.839 1.00 81.44 84 SER A CA 1
ATOM 642 C C . SER A 1 84 ? 3.114 3.066 19.157 1.00 81.44 84 SER A C 1
ATOM 644 O O . SER A 1 84 ? 3.033 4.188 19.654 1.00 81.44 84 SER A O 1
ATOM 646 N N . GLY A 1 85 ? 2.549 1.997 19.720 1.00 59.19 85 GLY A N 1
ATOM 647 C CA . GLY A 1 85 ? 2.223 1.954 21.128 1.00 59.19 85 GLY A CA 1
ATOM 648 C C . GLY A 1 85 ? 3.506 2.289 21.871 1.00 59.19 85 GLY A C 1
ATOM 649 O O . GLY A 1 85 ? 4.581 1.839 21.467 1.00 59.19 85 GLY A O 1
ATOM 650 N N . GLY A 1 86 ? 3.410 3.104 22.918 1.00 50.66 86 GLY A N 1
ATOM 651 C CA . GLY A 1 86 ? 4.496 3.355 23.860 1.00 50.66 86 GLY A CA 1
ATOM 652 C C . GLY A 1 86 ? 4.896 2.068 24.583 1.00 50.66 86 GLY A C 1
ATOM 653 O O . GLY A 1 86 ? 4.716 1.941 25.789 1.00 50.66 86 GLY A O 1
ATOM 654 N N . GLY A 1 87 ? 5.414 1.092 23.839 1.00 49.91 87 GLY A N 1
ATOM 655 C CA . GLY A 1 87 ? 6.117 -0.058 24.343 1.00 49.91 87 GLY A CA 1
ATOM 656 C C . GLY A 1 87 ? 7.331 0.502 25.042 1.00 49.91 87 GLY A C 1
ATOM 657 O O . GLY A 1 87 ? 8.269 0.972 24.397 1.00 49.91 87 GLY A O 1
ATOM 658 N N . ALA A 1 88 ? 7.237 0.531 26.369 1.00 50.38 88 ALA A N 1
ATOM 659 C CA . ALA A 1 88 ? 8.316 0.847 27.272 1.00 50.38 88 ALA A CA 1
ATOM 660 C C . ALA A 1 88 ? 9.636 0.357 26.677 1.00 50.38 88 ALA A C 1
ATOM 662 O O . ALA A 1 88 ? 9.751 -0.815 26.300 1.00 50.38 88 ALA A O 1
ATOM 663 N N . ARG A 1 89 ? 10.637 1.247 26.620 1.00 53.00 89 ARG A N 1
ATOM 664 C CA . ARG A 1 89 ? 12.035 0.818 26.589 1.00 53.00 89 ARG A CA 1
ATOM 665 C C . ARG A 1 89 ? 12.132 -0.311 27.610 1.00 53.00 89 ARG A C 1
ATOM 667 O O . ARG A 1 89 ? 11.977 -0.050 28.803 1.00 53.00 89 ARG A O 1
ATOM 674 N N . ARG A 1 90 ? 12.325 -1.557 27.169 1.00 55.97 90 ARG A N 1
ATOM 675 C CA . ARG A 1 90 ? 12.789 -2.595 28.083 1.00 55.97 90 ARG A CA 1
ATOM 676 C C . ARG A 1 90 ? 14.169 -2.124 28.513 1.00 55.97 90 ARG A C 1
ATOM 678 O O . ARG A 1 90 ? 15.136 -2.249 27.772 1.00 55.97 90 ARG A O 1
ATOM 685 N N . ALA A 1 91 ? 14.218 -1.455 29.661 1.00 56.09 91 ALA A N 1
ATOM 686 C CA . ALA A 1 91 ? 15.452 -1.269 30.385 1.00 56.09 91 ALA A CA 1
ATOM 687 C C . ALA A 1 91 ? 15.976 -2.674 30.703 1.00 56.09 91 ALA A C 1
ATOM 689 O O . ALA A 1 91 ? 15.269 -3.467 31.324 1.00 56.09 91 ALA A O 1
ATOM 690 N N . GLY A 1 92 ? 17.182 -2.973 30.229 1.00 54.47 92 GLY A N 1
ATOM 691 C CA . GLY A 1 92 ? 17.903 -4.210 30.514 1.00 54.47 92 GLY A CA 1
ATOM 692 C C . GLY A 1 92 ? 18.223 -5.005 29.253 1.00 54.47 92 GLY A C 1
ATOM 693 O O . GLY A 1 92 ? 17.323 -5.538 28.615 1.00 54.47 92 GLY A O 1
ATOM 694 N N . PHE A 1 93 ? 19.509 -5.098 28.912 1.00 49.19 93 PHE A N 1
ATOM 695 C CA . PHE A 1 93 ? 20.377 -6.071 29.579 1.00 49.19 93 PHE 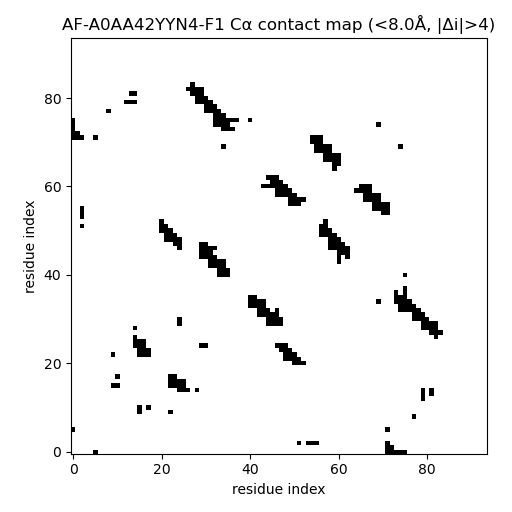A CA 1
ATOM 696 C C . PHE A 1 93 ? 21.724 -5.442 29.965 1.00 49.19 93 PHE A C 1
ATOM 698 O O . PHE A 1 93 ? 22.160 -4.469 29.350 1.00 49.19 93 PHE A O 1
ATOM 705 N N . SER A 1 94 ? 22.249 -5.991 31.064 1.00 45.66 94 SER A N 1
ATOM 706 C CA . SER A 1 94 ? 23.555 -5.790 31.703 1.00 45.66 94 SER A CA 1
ATOM 707 C C . SER A 1 94 ? 24.724 -6.212 30.820 1.00 45.66 94 SER A C 1
ATOM 709 O O . SER A 1 94 ? 24.504 -7.039 29.911 1.00 45.66 94 SER A O 1
#

pLDDT: mean 90.47, std 13.72, range [45.66, 98.25]

Mean predicted aligned error: 6.08 Å

Secondary structure (DSSP, 8-state):
--HHHHHHHHHHSTTEEEETTEEEEPTT-EEEEEESSTTTPEEEEEEEEEEE-SSEEEEEETTTTEEEEEEGGGEEEEEEEPP-----------

Radius of gyration: 14.76 Å; Cα contacts (8 Å, |Δi|>4): 177; chains: 1; bounding box: 38×25×47 Å

Nearest PDB structures (foldseek):
  7kui-assembly1_H  TM=6.044E-01  e=2.496E-01  Rous sarcoma virus (strain Schmidt-Ruppin A)
  7ku7-assembly1_C  TM=5.839E-01  e=8.382E-01  Rous sarcoma virus (strain Schmidt-Ruppin A)
  7jn3-assembly1_H  TM=4.423E-01  e=6.725E-01  Rous sarcoma virus (strain Schmidt-Ruppin A)
  7ut1-assembly1_b  TM=5.541E-01  e=2.386E+00  Mouse mammary tumor virus
  5d7u-assembly2_B  TM=5.651E-01  e=2.974E+00  Mouse mammary tumor virus